Protein AF-A0A7D7G859-F1 (afdb_monomer)

Structure (mmCIF, N/CA/C/O backbone):
data_AF-A0A7D7G859-F1
#
_entry.id   AF-A0A7D7G859-F1
#
loop_
_atom_site.group_PDB
_atom_site.id
_atom_site.type_symbol
_atom_site.label_atom_id
_atom_site.label_alt_id
_atom_site.label_comp_id
_atom_site.label_asym_id
_atom_site.label_entity_id
_atom_site.label_seq_id
_atom_site.pdbx_PDB_ins_code
_atom_site.Cartn_x
_atom_site.Cartn_y
_atom_site.Cartn_z
_atom_site.occupancy
_atom_site.B_iso_or_equiv
_atom_site.auth_seq_id
_atom_site.auth_comp_id
_atom_site.auth_asym_id
_atom_site.auth_atom_id
_atom_site.pdbx_PDB_model_num
ATOM 1 N N . MET A 1 1 ? 11.413 -5.805 -9.896 1.00 79.12 1 MET A N 1
ATOM 2 C CA . MET A 1 1 ? 11.513 -4.804 -8.812 1.00 79.12 1 MET A CA 1
ATOM 3 C C . MET A 1 1 ? 12.128 -5.467 -7.583 1.00 79.12 1 MET A C 1
ATOM 5 O O . MET A 1 1 ? 11.813 -6.628 -7.336 1.00 79.12 1 MET A O 1
ATOM 9 N N . SER A 1 2 ? 13.026 -4.789 -6.859 1.00 88.75 2 SER A N 1
ATOM 10 C CA . SER A 1 2 ? 13.707 -5.382 -5.698 1.00 88.75 2 SER A CA 1
ATOM 11 C C . SER A 1 2 ? 12.831 -5.382 -4.435 1.00 88.75 2 SER A C 1
ATOM 13 O O . SER A 1 2 ? 11.844 -4.649 -4.343 1.00 88.75 2 SER A O 1
ATOM 15 N N . VAL A 1 3 ? 13.214 -6.177 -3.426 1.00 89.06 3 VAL A N 1
ATOM 16 C CA . VAL A 1 3 ? 12.576 -6.152 -2.092 1.00 89.06 3 VAL A CA 1
ATOM 17 C C . VAL A 1 3 ? 12.677 -4.760 -1.464 1.00 89.06 3 VAL A C 1
ATOM 19 O O . VAL A 1 3 ? 11.718 -4.280 -0.867 1.00 89.06 3 VAL A O 1
ATOM 22 N N . LYS A 1 4 ? 13.814 -4.081 -1.650 1.00 91.38 4 LYS A N 1
ATOM 23 C CA . LYS A 1 4 ? 14.039 -2.726 -1.140 1.00 91.38 4 LYS A CA 1
ATOM 24 C C . LYS A 1 4 ? 13.045 -1.729 -1.740 1.00 91.38 4 LYS A C 1
ATOM 26 O O . LYS A 1 4 ? 12.436 -0.967 -0.994 1.00 91.38 4 LYS A O 1
ATOM 31 N N . ASP A 1 5 ? 12.841 -1.771 -3.055 1.00 89.25 5 ASP A N 1
ATOM 32 C CA . ASP A 1 5 ? 11.899 -0.876 -3.740 1.00 89.25 5 ASP A CA 1
ATOM 33 C C . ASP A 1 5 ? 10.461 -1.139 -3.283 1.00 89.25 5 ASP A C 1
ATOM 35 O O . ASP A 1 5 ? 9.718 -0.201 -3.004 1.00 89.25 5 ASP A O 1
ATOM 39 N N . LYS A 1 6 ? 10.087 -2.418 -3.123 1.00 90.38 6 LYS A N 1
ATOM 40 C CA . LYS A 1 6 ? 8.785 -2.802 -2.564 1.00 90.38 6 LYS A CA 1
ATOM 41 C C . LYS A 1 6 ? 8.561 -2.160 -1.191 1.00 90.38 6 LYS A C 1
ATOM 43 O O . LYS A 1 6 ? 7.532 -1.518 -0.997 1.00 90.38 6 LYS A O 1
ATOM 48 N N . CYS A 1 7 ? 9.520 -2.291 -0.272 1.00 91.19 7 CYS A N 1
ATOM 49 C CA . CYS A 1 7 ? 9.415 -1.719 1.073 1.00 91.19 7 CYS A CA 1
ATOM 50 C C . CYS A 1 7 ? 9.294 -0.188 1.047 1.00 91.19 7 CYS A C 1
ATOM 52 O O . CYS A 1 7 ? 8.470 0.372 1.765 1.00 91.19 7 CYS A O 1
ATOM 54 N N . ILE A 1 8 ? 10.075 0.489 0.198 1.00 92.12 8 ILE A N 1
ATOM 55 C CA . ILE A 1 8 ? 10.004 1.949 0.036 1.00 92.12 8 ILE A CA 1
ATOM 56 C C . ILE A 1 8 ? 8.618 2.367 -0.465 1.00 92.12 8 ILE A C 1
ATOM 58 O O . ILE A 1 8 ? 8.008 3.275 0.095 1.00 92.12 8 ILE A O 1
ATOM 62 N N . ASN A 1 9 ? 8.093 1.686 -1.483 1.00 92.12 9 ASN A N 1
ATOM 63 C CA . ASN A 1 9 ? 6.787 2.004 -2.052 1.00 92.12 9 ASN A CA 1
ATOM 64 C C . ASN A 1 9 ? 5.653 1.772 -1.043 1.00 92.12 9 ASN A C 1
ATOM 66 O O . ASN A 1 9 ? 4.780 2.622 -0.895 1.00 92.12 9 ASN A O 1
ATOM 70 N N . GLN A 1 10 ? 5.694 0.669 -0.292 1.00 93.00 10 GLN A N 1
ATOM 71 C CA . GLN A 1 10 ? 4.729 0.404 0.781 1.00 93.00 10 GLN A CA 1
ATOM 72 C C . GLN A 1 10 ? 4.794 1.464 1.886 1.00 93.00 10 GLN A C 1
ATOM 74 O O . GLN A 1 10 ? 3.753 1.930 2.346 1.00 93.00 10 GLN A O 1
ATOM 79 N N . PHE A 1 11 ? 5.995 1.902 2.271 1.00 93.50 11 PHE A N 1
ATOM 80 C CA . PHE A 1 11 ? 6.156 2.988 3.236 1.00 93.50 11 PHE A CA 1
ATOM 81 C C . PHE A 1 11 ? 5.524 4.293 2.738 1.00 93.50 11 PHE A C 1
ATOM 83 O O . PHE A 1 11 ? 4.780 4.927 3.480 1.00 93.50 11 PHE A O 1
ATOM 90 N N . ILE A 1 12 ? 5.763 4.674 1.478 1.00 91.06 12 ILE A N 1
ATOM 91 C CA . ILE A 1 12 ? 5.176 5.887 0.888 1.00 91.06 12 ILE A CA 1
ATOM 92 C C . ILE A 1 12 ? 3.645 5.810 0.902 1.00 91.06 12 ILE A C 1
ATOM 94 O O . ILE A 1 12 ? 2.995 6.763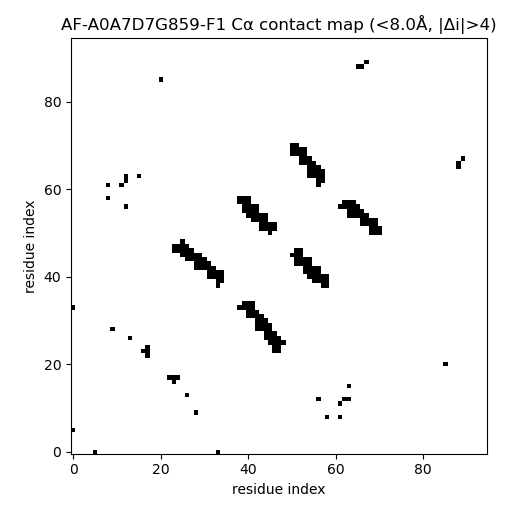 1.329 1.00 91.06 12 ILE A O 1
ATOM 98 N N . ILE A 1 13 ? 3.076 4.677 0.480 1.00 90.94 13 ILE A N 1
ATOM 99 C CA . ILE A 1 13 ? 1.624 4.452 0.478 1.00 90.94 13 ILE A CA 1
ATOM 100 C C . ILE A 1 13 ? 1.064 4.582 1.897 1.00 90.94 13 ILE A C 1
ATOM 102 O O . ILE A 1 13 ? 0.122 5.340 2.118 1.00 90.94 13 ILE A O 1
ATOM 106 N N . ALA A 1 14 ? 1.659 3.886 2.869 1.00 91.38 14 ALA A N 1
ATOM 107 C CA . ALA A 1 14 ? 1.195 3.919 4.252 1.00 91.38 14 ALA A CA 1
ATOM 108 C C . ALA A 1 14 ? 1.279 5.328 4.852 1.00 91.38 14 ALA A C 1
ATOM 110 O O . ALA A 1 14 ? 0.318 5.795 5.458 1.00 91.38 14 ALA A O 1
ATOM 111 N N . ASN A 1 15 ? 2.398 6.022 4.633 1.00 91.44 15 ASN A N 1
ATOM 112 C CA . ASN A 1 15 ? 2.605 7.381 5.114 1.00 91.44 15 ASN A CA 1
ATOM 113 C C . ASN A 1 15 ? 1.570 8.346 4.522 1.00 91.44 15 ASN A C 1
ATOM 115 O O . ASN A 1 15 ? 0.971 9.130 5.251 1.00 91.44 15 ASN A O 1
ATOM 119 N N . HIS A 1 16 ? 1.313 8.257 3.213 1.00 88.50 16 HIS A N 1
ATOM 120 C CA . HIS A 1 16 ? 0.303 9.081 2.552 1.00 88.50 16 HIS A CA 1
ATOM 121 C C . HIS A 1 16 ? -1.090 8.866 3.155 1.00 88.50 16 HIS A C 1
ATOM 123 O O . HIS A 1 16 ? -1.763 9.830 3.507 1.00 88.50 16 HIS A O 1
ATOM 129 N N . LEU A 1 17 ? -1.500 7.608 3.330 1.00 85.69 17 LEU A N 1
ATOM 130 C CA . LEU A 1 17 ? -2.816 7.271 3.871 1.00 85.69 17 LEU A CA 1
ATOM 131 C C . LEU A 1 17 ? -2.981 7.713 5.330 1.00 85.69 17 LEU A C 1
ATOM 1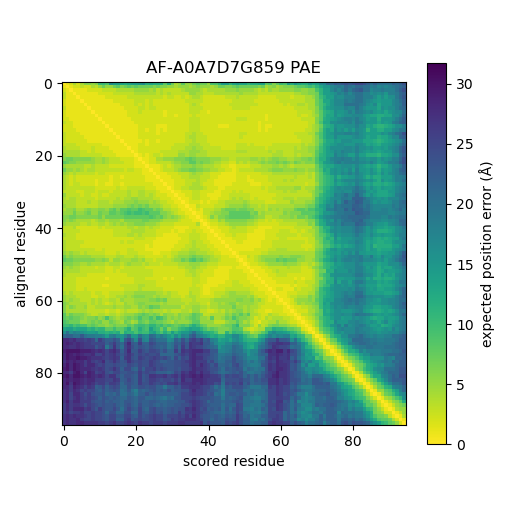33 O O . LEU A 1 17 ? -4.013 8.281 5.670 1.00 85.69 17 LEU A O 1
ATOM 137 N N . ILE A 1 18 ? -1.974 7.502 6.180 1.00 86.31 18 ILE A N 1
ATOM 138 C CA . ILE A 1 18 ? -2.031 7.907 7.595 1.00 86.31 18 ILE A CA 1
ATOM 139 C C . ILE A 1 18 ? -2.119 9.432 7.727 1.00 86.31 18 ILE A C 1
ATOM 141 O O . ILE A 1 18 ? -2.888 9.924 8.543 1.00 86.31 18 ILE A O 1
ATOM 145 N N . HIS A 1 19 ? -1.374 10.186 6.912 1.00 84.88 19 HIS A N 1
ATOM 146 C CA . HIS A 1 19 ? -1.425 11.651 6.944 1.00 84.88 19 HIS A CA 1
ATOM 147 C C . HIS A 1 19 ? -2.694 12.241 6.332 1.00 84.88 19 HIS A C 1
ATOM 149 O O . HIS A 1 19 ? -3.081 13.349 6.690 1.00 84.88 19 HIS A O 1
ATOM 155 N N . GLN A 1 20 ? -3.315 11.543 5.383 1.00 83.06 20 GLN A N 1
ATOM 156 C CA . GLN A 1 20 ? -4.548 12.007 4.757 1.00 83.06 20 GLN A CA 1
ATOM 157 C C . GLN A 1 20 ? -5.788 11.652 5.587 1.00 83.06 20 GLN A C 1
ATOM 159 O O . GLN A 1 20 ? -6.790 12.364 5.526 1.00 83.06 20 GLN A O 1
ATOM 164 N N . TYR A 1 21 ? -5.738 10.556 6.348 1.00 81.12 21 TYR A N 1
ATOM 165 C CA . TYR A 1 21 ? -6.885 10.021 7.071 1.00 81.12 21 TYR A CA 1
ATOM 166 C C . TYR A 1 21 ? -6.538 9.745 8.536 1.00 81.12 21 TYR A C 1
ATOM 168 O O . TYR A 1 21 ? -6.113 8.645 8.889 1.00 81.12 21 TYR A O 1
ATOM 176 N N . ASP A 1 22 ? -6.855 10.702 9.410 1.00 81.25 22 ASP A N 1
ATOM 177 C CA . ASP A 1 22 ? -6.608 10.626 10.863 1.00 81.25 22 ASP A CA 1
ATOM 178 C C . ASP A 1 22 ? -7.220 9.387 11.548 1.00 81.25 22 ASP A C 1
ATOM 180 O O . ASP A 1 22 ? -6.811 8.976 12.634 1.00 81.25 22 ASP A O 1
ATOM 184 N N . MET A 1 23 ? -8.225 8.766 10.923 1.00 80.44 23 MET A N 1
ATOM 185 C CA . MET A 1 23 ? -8.867 7.550 11.428 1.00 80.44 23 MET A CA 1
ATOM 186 C C . MET A 1 23 ? -8.009 6.285 11.260 1.00 80.44 23 MET A C 1
ATOM 188 O O . MET A 1 23 ? -8.317 5.255 11.866 1.00 80.44 23 MET A O 1
ATOM 192 N N . ILE A 1 24 ? -6.965 6.320 10.428 1.00 84.50 24 ILE A N 1
ATOM 193 C CA . ILE A 1 24 ? -6.119 5.163 10.139 1.00 84.50 24 ILE A CA 1
ATOM 194 C C . ILE A 1 24 ? -5.066 5.013 11.236 1.00 84.50 24 ILE A C 1
ATOM 196 O O . ILE A 1 24 ? -4.165 5.830 11.382 1.00 84.50 24 ILE A O 1
ATOM 200 N N . LYS A 1 25 ? -5.159 3.917 11.990 1.00 87.44 25 LYS A N 1
ATOM 201 C CA . LYS A 1 25 ? -4.214 3.557 13.059 1.00 87.44 25 LYS A CA 1
ATOM 202 C C . LYS A 1 25 ? -3.310 2.395 12.670 1.00 87.44 25 LYS A C 1
ATOM 204 O O . LYS A 1 25 ? -2.234 2.232 13.236 1.00 87.44 25 LYS A O 1
ATOM 209 N N . LYS A 1 26 ? -3.763 1.563 11.733 1.00 88.44 26 LYS A N 1
ATOM 210 C CA . LYS A 1 26 ? -3.060 0.361 11.290 1.00 88.44 26 LYS A CA 1
ATOM 211 C C . LYS A 1 26 ? -3.302 0.130 9.805 1.00 88.44 26 LYS A C 1
ATOM 213 O O . LYS A 1 26 ? -4.446 0.182 9.354 1.00 88.44 26 LYS A O 1
ATOM 218 N N . ILE A 1 27 ? -2.225 -0.176 9.087 1.00 90.12 27 ILE A N 1
ATOM 219 C CA . ILE A 1 27 ? -2.237 -0.625 7.694 1.00 90.12 27 ILE A CA 1
ATOM 220 C C . ILE A 1 27 ? -1.463 -1.940 7.624 1.00 90.12 27 ILE A C 1
ATOM 222 O O . ILE A 1 27 ? -0.341 -2.030 8.117 1.00 90.12 27 ILE A O 1
ATOM 226 N N . GLU A 1 28 ? -2.052 -2.947 6.997 1.00 92.88 28 GLU A N 1
ATOM 227 C CA . GLU A 1 28 ? -1.420 -4.232 6.709 1.00 92.88 28 GLU A CA 1
ATOM 228 C C . GLU A 1 28 ? -1.448 -4.473 5.202 1.00 92.88 28 GLU A C 1
ATOM 230 O O . GLU A 1 28 ? -2.498 -4.371 4.579 1.00 92.88 28 GLU A O 1
ATOM 235 N N . PHE A 1 29 ? -0.305 -4.792 4.599 1.00 89.81 29 PHE A N 1
ATOM 236 C CA . PHE A 1 29 ? -0.224 -5.079 3.168 1.00 89.81 29 PHE A CA 1
ATOM 237 C C . PHE A 1 29 ? -0.472 -6.567 2.919 1.00 89.81 29 PHE A C 1
ATOM 239 O O . PHE A 1 29 ? 0.372 -7.394 3.253 1.00 89.81 29 PHE A O 1
ATOM 246 N N . ILE A 1 30 ? -1.609 -6.895 2.304 1.00 90.31 30 ILE A N 1
ATOM 247 C CA . ILE A 1 30 ? -2.038 -8.272 2.021 1.00 90.31 30 ILE A CA 1
ATOM 248 C C . ILE A 1 30 ? -1.439 -8.751 0.699 1.00 90.31 30 ILE A C 1
ATOM 250 O O . ILE A 1 30 ? -0.858 -9.832 0.612 1.00 90.31 30 ILE A O 1
ATOM 254 N N . HIS A 1 31 ? -1.574 -7.934 -0.346 1.00 89.50 31 HIS A N 1
ATOM 255 C CA . HIS A 1 31 ? -1.124 -8.276 -1.689 1.00 89.50 31 HIS A CA 1
ATOM 256 C C . HIS A 1 31 ? -0.342 -7.129 -2.311 1.00 89.50 31 HIS A C 1
ATOM 258 O O . HIS A 1 31 ? -0.608 -5.959 -2.042 1.00 89.50 31 HIS A O 1
ATOM 264 N N . TYR A 1 32 ? 0.621 -7.467 -3.163 1.00 90.31 32 TYR A N 1
ATOM 265 C CA . TYR A 1 32 ? 1.440 -6.499 -3.872 1.00 90.31 32 TYR A CA 1
ATOM 266 C C . TYR A 1 32 ? 1.803 -7.053 -5.248 1.00 90.31 32 TYR A C 1
ATOM 268 O O . TYR A 1 32 ? 2.546 -8.033 -5.339 1.00 90.31 32 TYR A O 1
ATOM 276 N N . ALA A 1 33 ? 1.340 -6.381 -6.296 1.00 87.75 33 ALA A N 1
ATOM 277 C CA . ALA A 1 33 ? 1.677 -6.664 -7.680 1.00 87.75 33 ALA A CA 1
ATOM 278 C C . ALA A 1 33 ? 2.198 -5.397 -8.362 1.00 87.75 33 ALA A C 1
ATOM 280 O O . ALA A 1 33 ? 1.708 -4.296 -8.122 1.00 87.75 33 ALA A O 1
ATOM 281 N N . TYR A 1 34 ? 3.201 -5.565 -9.218 1.00 85.69 34 TYR A N 1
ATOM 282 C CA . TYR A 1 34 ? 3.708 -4.504 -10.079 1.00 85.69 34 TYR A CA 1
ATOM 283 C C . TYR A 1 34 ? 3.351 -4.835 -11.525 1.00 85.69 34 TYR A C 1
ATOM 285 O O . TYR A 1 34 ? 3.774 -5.876 -12.035 1.00 85.69 34 TYR A O 1
ATOM 293 N N . ASP A 1 35 ? 2.593 -3.955 -12.172 1.00 83.19 35 ASP A N 1
ATOM 294 C CA . ASP A 1 35 ? 2.312 -4.038 -13.598 1.00 83.19 35 ASP A CA 1
ATOM 295 C C . ASP A 1 35 ? 3.363 -3.235 -14.370 1.00 83.19 35 ASP A C 1
ATOM 297 O O . ASP A 1 35 ? 3.365 -2.004 -14.384 1.00 83.19 35 ASP A O 1
ATOM 301 N N . TRP A 1 36 ? 4.268 -3.954 -15.030 1.00 77.88 36 TRP A N 1
ATOM 302 C CA . TRP A 1 36 ? 5.349 -3.381 -15.828 1.00 77.88 36 TRP A CA 1
ATOM 303 C C . TRP A 1 36 ? 4.875 -2.754 -17.144 1.00 77.88 36 TRP A C 1
ATOM 305 O O . TRP A 1 36 ? 5.611 -1.958 -17.719 1.00 77.88 36 TRP A O 1
ATOM 315 N N . LYS A 1 37 ? 3.680 -3.104 -17.639 1.00 77.56 37 LYS A N 1
ATOM 316 C CA . LYS A 1 37 ? 3.129 -2.525 -18.873 1.00 77.56 37 LYS A CA 1
ATOM 317 C C . LYS A 1 37 ? 2.587 -1.129 -18.625 1.00 77.56 37 LYS A C 1
ATOM 319 O O . LYS A 1 37 ? 2.769 -0.247 -19.456 1.00 77.56 37 LYS A O 1
ATOM 324 N N . VAL A 1 38 ? 1.904 -0.956 -17.496 1.00 77.38 38 VAL A N 1
ATOM 325 C CA . VAL A 1 38 ? 1.227 0.300 -17.151 1.00 77.38 38 VAL A CA 1
ATOM 326 C C . VAL A 1 38 ? 2.081 1.158 -16.206 1.00 77.38 38 VAL A C 1
ATOM 328 O O . VAL A 1 38 ? 1.866 2.360 -16.102 1.00 77.38 38 VAL A O 1
ATOM 331 N N . GLY A 1 39 ? 3.084 0.569 -15.545 1.00 82.69 39 GLY A N 1
ATOM 332 C CA . GLY A 1 39 ? 3.974 1.272 -14.619 1.00 82.69 39 GLY A CA 1
ATOM 333 C C . GLY A 1 39 ? 3.350 1.527 -13.246 1.00 82.69 39 GLY A C 1
ATOM 334 O O . GLY A 1 39 ? 3.774 2.444 -12.547 1.00 82.69 39 GLY A O 1
ATOM 335 N N . TYR A 1 40 ? 2.359 0.726 -12.846 1.00 84.75 40 TYR A N 1
ATOM 336 C CA . TYR A 1 40 ? 1.633 0.883 -11.583 1.00 84.75 40 TYR A CA 1
ATOM 337 C C . TYR A 1 40 ? 1.889 -0.267 -10.616 1.00 84.75 40 TYR A C 1
ATOM 339 O O . TYR A 1 40 ? 2.142 -1.411 -10.994 1.00 84.75 40 TYR A O 1
ATOM 347 N N . ILE A 1 41 ? 1.778 0.049 -9.332 1.00 87.50 41 ILE A N 1
ATOM 348 C CA . ILE A 1 41 ? 1.664 -0.922 -8.252 1.00 87.50 41 ILE A CA 1
ATOM 349 C C . ILE A 1 41 ? 0.195 -1.044 -7.891 1.00 87.50 41 ILE A C 1
ATOM 351 O O . ILE A 1 41 ? -0.430 -0.054 -7.526 1.00 87.50 41 ILE A O 1
ATOM 355 N N . TYR A 1 42 ? -0.302 -2.273 -7.917 1.00 88.81 42 TYR A N 1
ATOM 356 C CA . TYR A 1 42 ? -1.596 -2.653 -7.377 1.00 88.81 42 TYR A CA 1
ATOM 357 C C . TYR A 1 42 ? -1.354 -3.348 -6.043 1.00 88.81 42 TYR A C 1
ATOM 359 O O . TYR A 1 42 ? -0.715 -4.403 -5.985 1.00 88.81 42 TYR A O 1
ATOM 367 N N . THR A 1 43 ? -1.827 -2.760 -4.948 1.00 88.62 43 THR A N 1
ATOM 368 C CA . THR A 1 43 ? -1.667 -3.358 -3.621 1.00 88.62 43 THR A CA 1
ATOM 369 C C . THR A 1 43 ? -2.987 -3.432 -2.879 1.00 88.62 43 T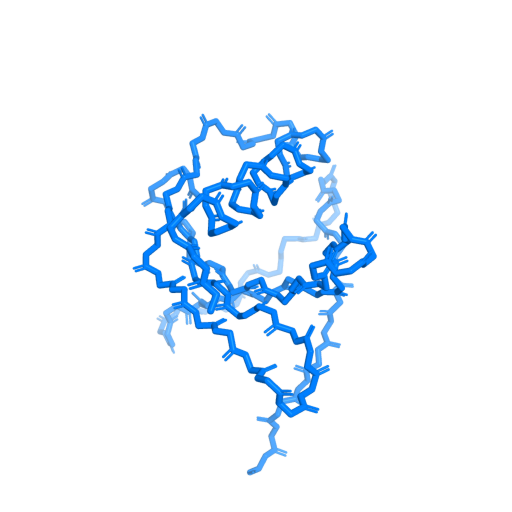HR A C 1
ATOM 371 O O . THR A 1 43 ? -3.759 -2.482 -2.862 1.00 88.62 43 THR A O 1
ATOM 374 N N . GLU A 1 44 ? -3.250 -4.584 -2.271 1.00 88.75 44 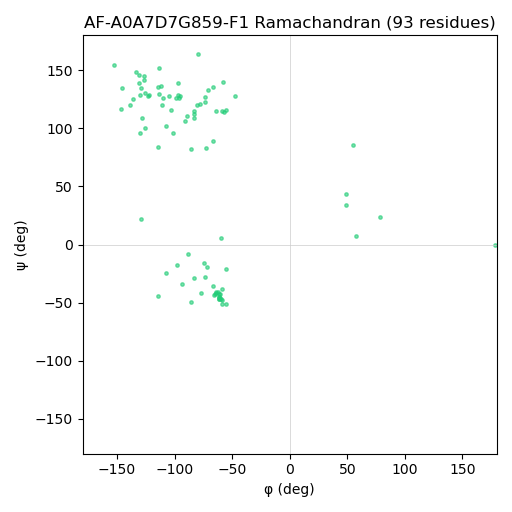GLU A N 1
ATOM 375 C CA . GLU A 1 44 ? -4.382 -4.773 -1.371 1.00 88.75 44 GLU A CA 1
ATOM 376 C C . GLU A 1 44 ? -3.894 -4.560 0.055 1.00 88.75 44 GLU A C 1
ATOM 378 O O . GLU A 1 44 ? -2.905 -5.175 0.474 1.00 88.75 44 GLU A O 1
ATOM 383 N N . ILE A 1 45 ? -4.580 -3.694 0.791 1.00 89.88 45 ILE A N 1
ATOM 384 C CA . ILE A 1 45 ? -4.254 -3.374 2.173 1.00 89.88 45 ILE A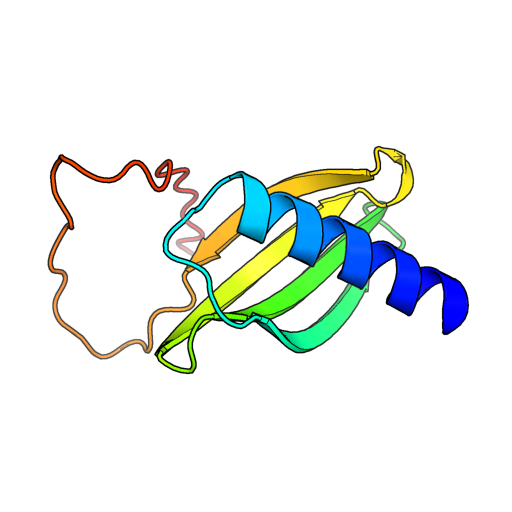 CA 1
ATOM 385 C C . ILE A 1 45 ? -5.471 -3.549 3.075 1.00 89.88 45 ILE A C 1
ATOM 387 O O . ILE A 1 45 ? -6.604 -3.251 2.694 1.00 89.88 45 ILE A O 1
ATOM 391 N N . LYS A 1 46 ? -5.216 -3.991 4.302 1.00 88.19 46 LYS A N 1
ATOM 392 C CA . LYS A 1 46 ? -6.173 -4.009 5.400 1.00 88.19 46 LYS A CA 1
ATOM 393 C C . LYS A 1 46 ? -5.968 -2.772 6.264 1.00 88.19 46 LYS A C 1
ATOM 395 O O . LYS A 1 46 ? -4.856 -2.512 6.718 1.00 88.19 46 LYS A O 1
ATOM 400 N N . ILE A 1 47 ? -7.034 -2.032 6.531 1.00 86.12 47 ILE A N 1
ATOM 401 C CA . ILE A 1 47 ? -7.033 -0.833 7.368 1.00 86.12 47 ILE A CA 1
ATOM 402 C C . ILE A 1 47 ? -7.784 -1.135 8.663 1.00 86.12 47 ILE A C 1
ATOM 404 O O . ILE A 1 47 ? -8.939 -1.571 8.631 1.00 86.12 47 ILE A O 1
ATOM 408 N N . ASN A 1 48 ? -7.134 -0.878 9.805 1.00 84.88 48 ASN A N 1
ATOM 409 C CA . ASN A 1 48 ? -7.692 -1.055 11.155 1.00 84.88 48 ASN A CA 1
ATOM 410 C C . ASN A 1 48 ? -8.370 -2.422 11.370 1.00 84.88 48 ASN A C 1
ATOM 412 O O . ASN A 1 48 ? -9.403 -2.509 12.029 1.00 84.88 48 ASN A O 1
ATOM 416 N N . ASP A 1 49 ? -7.844 -3.475 10.740 1.00 83.00 49 ASP A N 1
ATOM 417 C CA . ASP A 1 49 ? -8.402 -4.833 10.751 1.00 83.00 49 ASP A CA 1
ATOM 418 C C . ASP A 1 49 ? -9.847 -4.975 10.234 1.00 83.00 49 ASP A C 1
ATOM 420 O O . ASP A 1 49 ? -10.400 -6.072 10.286 1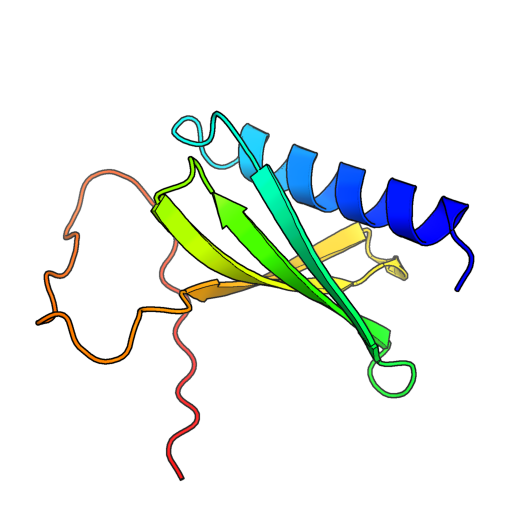.00 83.00 49 ASP A O 1
ATOM 424 N N . THR A 1 50 ? -10.429 -3.907 9.686 1.00 79.75 50 THR A N 1
ATOM 425 C CA . THR A 1 50 ? -11.860 -3.818 9.365 1.00 79.75 50 THR A CA 1
ATOM 426 C C .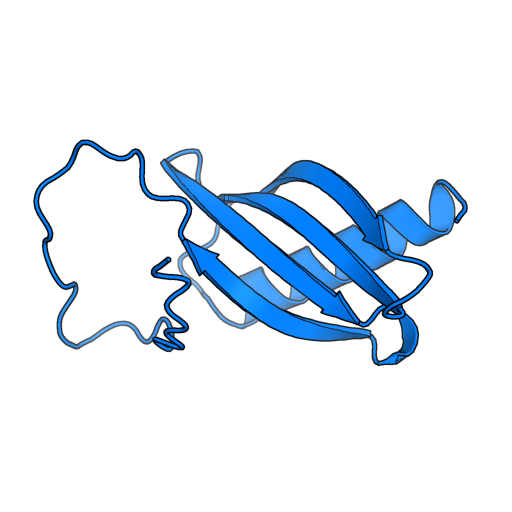 THR A 1 50 ? -12.104 -3.712 7.867 1.00 79.75 50 THR A C 1
ATOM 428 O O . THR A 1 50 ? -12.989 -4.373 7.336 1.00 79.75 50 THR A O 1
ATOM 431 N N . TYR A 1 51 ? -11.329 -2.874 7.179 1.00 78.62 51 TYR A N 1
ATOM 432 C CA . TYR A 1 51 ? -11.569 -2.558 5.774 1.00 78.62 51 TYR A CA 1
ATOM 433 C C . TYR A 1 51 ? -10.461 -3.127 4.914 1.00 78.62 51 TYR A C 1
ATOM 435 O O . TYR A 1 51 ? -9.290 -2.949 5.236 1.00 78.62 51 TYR A O 1
ATOM 443 N N . THR A 1 52 ? -10.827 -3.729 3.792 1.00 83.69 52 THR A N 1
ATOM 444 C CA . THR A 1 52 ? -9.875 -4.085 2.746 1.00 83.69 52 THR A CA 1
ATOM 445 C C . THR A 1 52 ? -10.030 -3.106 1.595 1.00 83.69 52 THR A C 1
ATOM 447 O O . THR A 1 52 ? -11.139 -2.873 1.107 1.00 83.69 52 THR A O 1
ATOM 450 N N . VAL A 1 53 ? -8.927 -2.502 1.170 1.00 83.50 53 VAL A N 1
ATOM 451 C CA . VAL A 1 53 ? -8.907 -1.567 0.044 1.00 83.50 53 VAL A CA 1
ATOM 452 C C . VAL A 1 53 ? -7.790 -1.934 -0.923 1.00 83.50 53 VAL A C 1
ATOM 454 O O . VAL A 1 53 ? -6.731 -2.408 -0.516 1.00 83.50 53 VAL A O 1
ATOM 457 N N . CYS A 1 54 ? -8.030 -1.714 -2.208 1.00 86.69 54 CYS A N 1
ATOM 458 C CA . CYS A 1 54 ? -7.019 -1.805 -3.249 1.00 86.69 54 CYS A CA 1
ATOM 459 C C . CYS A 1 54 ? -6.490 -0.403 -3.545 1.00 86.69 54 CYS A C 1
ATOM 461 O O . CYS A 1 54 ? -7.258 0.552 -3.612 1.00 86.69 54 CYS A O 1
ATOM 463 N N . VAL A 1 55 ? -5.187 -0.278 -3.733 1.00 85.38 55 VAL A N 1
ATOM 464 C CA . VAL A 1 55 ? -4.506 0.983 -4.013 1.00 85.38 55 VAL A CA 1
ATOM 465 C C . VAL A 1 55 ? -3.752 0.831 -5.321 1.00 85.38 55 VAL A C 1
ATOM 467 O O . VAL A 1 55 ? -2.953 -0.100 -5.455 1.00 85.38 55 VAL A O 1
ATOM 470 N N . GLU A 1 56 ? -3.973 1.756 -6.253 1.00 89.56 56 GLU A N 1
ATOM 471 C CA . GLU A 1 56 ? -3.072 1.951 -7.387 1.00 89.56 56 GLU A CA 1
ATOM 472 C C . GLU A 1 56 ? -2.103 3.076 -7.065 1.00 89.56 56 GLU A C 1
ATOM 474 O O . GLU A 1 56 ? -2.481 4.201 -6.717 1.00 89.56 56 GLU A O 1
ATOM 479 N N . PHE A 1 57 ? -0.825 2.766 -7.193 1.00 87.19 57 PHE A N 1
ATOM 480 C CA . PHE A 1 57 ? 0.251 3.676 -6.863 1.00 87.19 57 PHE A CA 1
ATOM 481 C C . PHE A 1 57 ? 1.249 3.744 -8.012 1.00 87.19 57 PHE A C 1
ATOM 483 O O . PHE A 1 57 ? 1.751 2.715 -8.460 1.00 87.19 57 PHE A O 1
ATOM 490 N N . SER A 1 58 ? 1.568 4.958 -8.458 1.00 90.06 58 SER A N 1
ATOM 491 C CA . SER A 1 58 ? 2.657 5.219 -9.401 1.00 90.06 58 SER A CA 1
ATOM 492 C C . SER A 1 58 ? 3.990 5.319 -8.651 1.00 90.06 58 SER A C 1
ATOM 494 O O . SER A 1 58 ? 4.220 6.344 -7.995 1.00 90.06 58 SER A O 1
ATOM 496 N N . PRO A 1 59 ? 4.909 4.342 -8.774 1.00 87.19 59 PRO A N 1
ATOM 497 C CA . PRO A 1 59 ? 6.211 4.406 -8.115 1.00 87.19 59 PRO A CA 1
ATOM 498 C C . PRO A 1 59 ? 7.041 5.610 -8.565 1.00 87.19 59 PRO A C 1
ATOM 500 O O . PRO A 1 59 ? 7.595 6.317 -7.724 1.00 87.19 59 PRO A O 1
ATOM 503 N N . ASP A 1 60 ? 7.063 5.904 -9.867 1.00 87.25 60 ASP A N 1
ATOM 504 C CA . ASP A 1 60 ? 7.901 6.970 -10.433 1.00 87.25 60 ASP A CA 1
ATOM 505 C C . ASP A 1 60 ? 7.468 8.364 -9.966 1.00 87.25 60 ASP A C 1
ATOM 507 O O . ASP A 1 60 ? 8.294 9.236 -9.697 1.00 87.25 60 ASP A O 1
ATOM 511 N N . ARG A 1 61 ? 6.153 8.560 -9.809 1.00 84.94 61 ARG A N 1
ATOM 512 C CA . ARG A 1 61 ? 5.557 9.812 -9.314 1.00 84.94 61 ARG A CA 1
ATOM 513 C C . ARG A 1 61 ? 5.435 9.850 -7.792 1.00 84.94 61 ARG A C 1
ATOM 515 O O . ARG A 1 61 ? 5.076 10.890 -7.247 1.00 84.94 61 ARG A O 1
ATOM 522 N N . LYS A 1 62 ? 5.704 8.726 -7.116 1.00 85.12 62 LYS A N 1
ATOM 523 C CA . LYS A 1 62 ? 5.497 8.518 -5.675 1.00 85.12 62 LYS A CA 1
ATOM 524 C C . LYS A 1 62 ? 4.107 8.960 -5.209 1.00 85.12 62 LYS A C 1
ATOM 526 O O . LYS A 1 62 ? 3.969 9.616 -4.177 1.00 85.12 62 LYS A O 1
ATOM 531 N N . LYS A 1 63 ? 3.079 8.623 -5.987 1.00 82.62 63 LYS A N 1
ATOM 532 C CA . LYS A 1 63 ? 1.715 9.131 -5.806 1.00 82.62 63 LYS A CA 1
ATOM 533 C C . LYS A 1 63 ? 0.701 7.990 -5.816 1.00 82.62 63 LYS A C 1
ATOM 535 O O . LYS A 1 63 ? 0.815 7.080 -6.631 1.00 82.62 63 LYS A O 1
ATOM 540 N N . ILE A 1 64 ? -0.291 8.066 -4.927 1.00 82.81 64 ILE A N 1
ATOM 541 C CA . ILE A 1 64 ? -1.505 7.246 -5.014 1.00 82.81 64 ILE A CA 1
ATOM 542 C C . ILE A 1 64 ? -2.411 7.857 -6.082 1.00 82.81 64 ILE A C 1
ATOM 544 O O . ILE A 1 64 ? -2.788 9.028 -5.988 1.00 82.81 64 ILE A O 1
ATOM 548 N N . ASP A 1 65 ? -2.726 7.078 -7.108 1.00 77.88 65 ASP A N 1
ATOM 549 C CA . ASP A 1 65 ? -3.597 7.518 -8.196 1.00 77.88 65 ASP A CA 1
ATOM 550 C C . ASP A 1 65 ? -5.051 7.139 -7.946 1.00 77.88 65 ASP A C 1
ATOM 552 O O . ASP A 1 65 ? -5.947 7.913 -8.283 1.00 77.88 65 ASP A O 1
ATOM 556 N N . SER A 1 66 ? -5.289 6.000 -7.297 1.00 73.44 66 SER A N 1
ATOM 557 C CA . SER A 1 66 ? -6.637 5.552 -6.967 1.00 73.44 66 SER A CA 1
ATOM 558 C C . SER A 1 66 ? -6.659 4.668 -5.718 1.00 73.44 66 SER A C 1
ATOM 560 O O . SER A 1 66 ? -5.665 4.041 -5.333 1.00 73.44 66 SER A O 1
ATOM 562 N N . LEU A 1 67 ? -7.815 4.657 -5.053 1.00 74.94 67 LEU A N 1
ATOM 563 C CA . LEU A 1 67 ? -8.094 3.838 -3.881 1.00 74.94 67 LEU A CA 1
ATOM 564 C C . LEU A 1 67 ? -9.510 3.274 -4.006 1.00 74.94 67 LEU A C 1
ATOM 566 O O . LEU A 1 67 ? -10.481 4.024 -4.081 1.00 74.94 67 LEU A O 1
ATOM 570 N N . PHE A 1 68 ? -9.619 1.950 -4.019 1.00 72.44 68 PHE A N 1
ATOM 571 C CA . PHE A 1 68 ? -10.867 1.219 -4.200 1.00 72.44 68 PHE A CA 1
ATOM 572 C C . PHE A 1 68 ? -11.225 0.451 -2.936 1.00 72.44 68 PHE A C 1
ATOM 574 O O . PHE A 1 68 ? -10.390 -0.247 -2.367 1.00 72.44 68 PHE A O 1
ATOM 581 N N . TYR A 1 69 ? -12.488 0.499 -2.526 1.00 66.38 69 TYR A N 1
ATOM 582 C CA . TYR A 1 69 ? -12.977 -0.352 -1.445 1.00 66.38 69 TYR A CA 1
ATOM 583 C C . TYR A 1 69 ? -13.292 -1.746 -1.967 1.00 66.38 69 TYR A C 1
ATOM 585 O O . TYR A 1 69 ? -14.188 -1.921 -2.791 1.00 66.38 69 TYR A O 1
ATOM 593 N N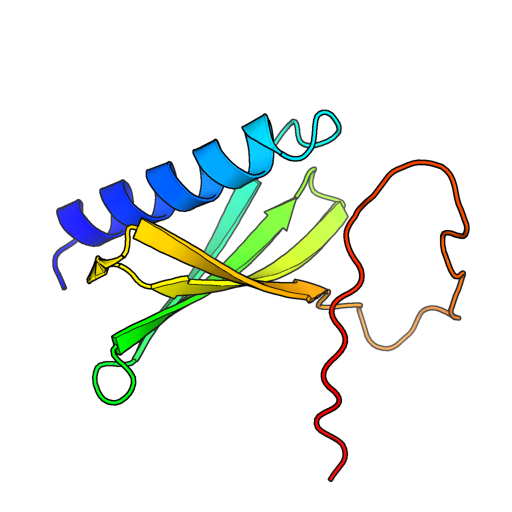 . LYS A 1 70 ? -12.615 -2.755 -1.421 1.00 60.41 70 LYS A N 1
ATOM 594 C CA . LYS A 1 70 ? -12.994 -4.150 -1.608 1.00 60.41 70 LYS A CA 1
ATOM 595 C C . LYS A 1 70 ? -14.040 -4.475 -0.544 1.00 60.41 70 LYS A C 1
ATOM 597 O O . LYS A 1 70 ? -13.719 -4.946 0.543 1.00 60.41 70 LYS A O 1
ATOM 602 N N . LYS A 1 71 ? -15.299 -4.119 -0.810 1.00 48.94 71 LYS A N 1
ATOM 603 C CA . LYS A 1 71 ? -16.413 -4.512 0.059 1.00 48.94 71 LYS A CA 1
ATOM 604 C C . LYS A 1 71 ? -16.665 -6.002 -0.164 1.00 48.94 71 LYS A C 1
ATOM 606 O O . LYS A 1 71 ? -16.865 -6.409 -1.307 1.00 48.94 71 LYS A O 1
ATOM 611 N N . ASP A 1 72 ? -16.678 -6.800 0.902 1.00 41.91 72 ASP A N 1
ATOM 612 C CA . ASP A 1 72 ? -17.287 -8.130 0.854 1.00 41.91 72 ASP A CA 1
ATOM 613 C C . ASP A 1 72 ? -18.671 -8.006 0.196 1.00 41.91 72 ASP A C 1
ATOM 615 O O . ASP A 1 72 ? -19.482 -7.162 0.592 1.00 41.91 72 ASP A O 1
ATOM 619 N N . PHE A 1 73 ? -18.928 -8.819 -0.829 1.00 41.16 73 PHE A N 1
ATOM 620 C CA . PHE A 1 73 ? -20.075 -8.734 -1.745 1.00 41.16 73 PHE A CA 1
ATOM 621 C C . PHE A 1 73 ? -21.475 -8.856 -1.086 1.00 41.16 73 PHE A C 1
ATOM 623 O O . PHE A 1 73 ? -22.472 -8.861 -1.796 1.00 41.16 73 PHE A O 1
ATOM 630 N N . ASN A 1 74 ? -21.593 -8.911 0.249 1.00 33.88 74 ASN A N 1
ATOM 631 C CA . ASN A 1 74 ? -22.820 -9.299 0.963 1.00 33.88 74 ASN A CA 1
ATOM 632 C C . ASN A 1 74 ? -23.305 -8.347 2.076 1.00 33.88 74 ASN A C 1
ATOM 634 O O . ASN A 1 74 ? -24.076 -8.766 2.937 1.00 33.88 74 ASN A O 1
ATOM 638 N N . LEU A 1 75 ? -22.928 -7.065 2.083 1.00 34.09 75 LEU A N 1
ATOM 639 C CA . LEU A 1 75 ? -23.516 -6.098 3.028 1.00 34.09 75 LEU A CA 1
ATOM 640 C C . LEU A 1 75 ? -24.358 -5.032 2.308 1.00 34.09 75 LEU A C 1
ATOM 642 O O . LEU A 1 75 ? -23.835 -4.378 1.396 1.00 34.09 75 LEU A O 1
ATOM 646 N N . PRO A 1 76 ? -25.616 -4.777 2.735 1.00 30.27 76 PRO A N 1
ATOM 647 C CA . PRO A 1 76 ? -26.442 -3.720 2.162 1.00 30.27 76 PRO A CA 1
ATOM 648 C C . PRO A 1 76 ? -25.739 -2.365 2.304 1.00 30.27 76 PRO A C 1
ATOM 650 O O . PRO A 1 76 ? -25.027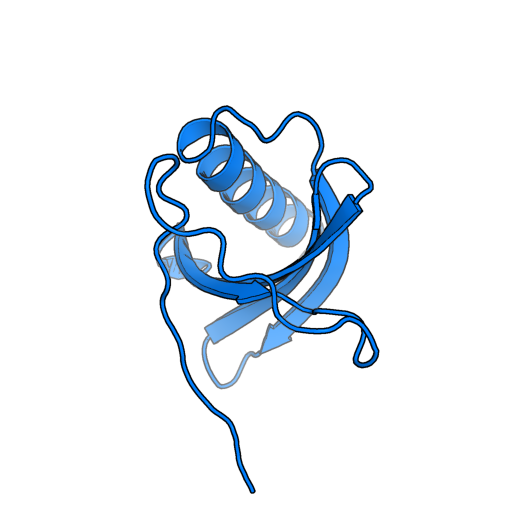 -2.083 3.273 1.00 30.27 76 PRO A O 1
ATOM 653 N N . PHE A 1 77 ? -25.846 -1.547 1.263 1.00 38.22 77 PHE A N 1
ATOM 654 C CA . PHE A 1 77 ? -25.185 -0.253 1.172 1.00 38.22 77 PHE A CA 1
ATOM 655 C C . PHE A 1 77 ? -25.715 0.692 2.251 1.00 38.22 77 PHE A C 1
ATOM 657 O O . PHE A 1 77 ? -26.873 1.095 2.219 1.00 38.22 77 PHE A O 1
ATOM 664 N N . LYS A 1 78 ? -24.847 1.080 3.189 1.00 33.28 78 LYS A N 1
ATOM 665 C CA . LYS A 1 78 ? -25.029 2.304 3.960 1.00 33.28 78 LYS A CA 1
ATOM 666 C C . LYS A 1 78 ? -23.998 3.295 3.448 1.00 33.28 78 LYS A C 1
ATOM 668 O O . LYS A 1 78 ? -22.806 3.170 3.716 1.00 33.28 78 LYS A O 1
ATOM 673 N N . THR A 1 79 ? -24.465 4.220 2.625 1.00 35.16 79 THR A N 1
ATOM 674 C CA . THR A 1 79 ? -23.732 5.410 2.211 1.00 35.16 79 THR A CA 1
ATOM 675 C C . THR A 1 79 ? -23.320 6.143 3.486 1.00 35.16 79 THR A C 1
ATOM 677 O O . THR A 1 79 ? -24.181 6.571 4.254 1.00 35.16 79 THR A O 1
ATOM 680 N N . LEU A 1 80 ? -22.019 6.255 3.758 1.00 35.06 80 LEU A N 1
ATOM 681 C CA . LEU A 1 80 ? -21.520 7.177 4.778 1.00 35.06 80 LEU A CA 1
ATOM 682 C C . LEU A 1 80 ? -21.666 8.590 4.207 1.00 35.06 80 LEU A C 1
ATOM 684 O O . LEU A 1 80 ? -20.752 9.130 3.589 1.00 35.06 80 LEU A O 1
ATOM 688 N N . SER A 1 81 ? -22.867 9.153 4.322 1.00 32.31 81 SER A N 1
ATOM 689 C CA . SER A 1 81 ? -23.126 10.540 3.966 1.00 32.31 81 SER A CA 1
ATOM 690 C C . SER A 1 81 ? -22.528 11.463 5.027 1.00 32.31 81 SER A C 1
ATOM 692 O O . SER A 1 81 ? -22.892 11.385 6.199 1.00 32.31 81 SER A O 1
ATOM 694 N N . SER A 1 82 ? -21.652 12.357 4.559 1.00 35.41 82 SER A N 1
ATOM 695 C CA . SER A 1 82 ? -21.357 13.686 5.111 1.00 35.41 82 SER A CA 1
ATOM 696 C C . SER A 1 82 ? -20.939 13.764 6.587 1.00 35.41 82 SER A C 1
ATOM 698 O O . SER A 1 82 ? -21.774 14.055 7.436 1.00 35.41 82 SER A O 1
ATOM 700 N N . GLN A 1 83 ? -19.633 13.588 6.857 1.00 33.31 83 GLN A N 1
ATOM 701 C CA . GLN A 1 83 ? -18.810 14.482 7.714 1.00 33.31 83 GLN A CA 1
ATOM 702 C C . GLN A 1 83 ? -17.345 14.033 7.911 1.00 33.31 83 GLN A C 1
ATOM 704 O O . GLN A 1 83 ? -16.570 14.760 8.521 1.00 33.31 83 GLN A O 1
ATOM 709 N N . GLN A 1 84 ? -16.902 12.913 7.335 1.00 36.78 84 GLN A N 1
ATOM 710 C CA . GLN A 1 84 ? -15.476 12.572 7.256 1.00 36.78 84 GLN A CA 1
ATOM 711 C C . GLN A 1 84 ? -15.137 12.231 5.806 1.00 36.78 84 GLN A C 1
ATOM 713 O O . GLN A 1 84 ? -15.614 11.238 5.260 1.00 36.78 84 GLN A O 1
ATOM 718 N N . GLN A 1 85 ? -14.396 13.130 5.155 1.00 34.44 85 GLN A N 1
ATOM 719 C CA . GLN A 1 85 ? -13.992 13.027 3.755 1.00 34.44 85 GLN A CA 1
ATOM 720 C C . GLN A 1 85 ? -13.030 11.850 3.564 1.00 34.44 85 GLN A C 1
ATOM 722 O O . GLN A 1 85 ? -11.815 11.999 3.606 1.00 34.44 85 GLN A O 1
ATOM 727 N N . ILE A 1 86 ? -13.586 10.675 3.292 1.00 36.28 86 ILE A N 1
ATOM 728 C CA . ILE A 1 86 ? -12.983 9.781 2.312 1.00 36.28 86 ILE A CA 1
ATOM 729 C C . ILE A 1 86 ? -13.493 10.293 0.961 1.00 36.28 86 ILE A C 1
ATOM 731 O O . ILE A 1 86 ? -14.706 10.236 0.734 1.00 36.28 86 ILE A O 1
ATOM 735 N N . PRO A 1 87 ? -12.645 10.855 0.081 1.00 35.09 87 PRO A N 1
ATOM 736 C CA . PRO A 1 87 ? -13.078 11.205 -1.257 1.00 35.09 87 PRO A CA 1
ATOM 737 C C . PRO A 1 87 ? -13.588 9.938 -1.944 1.00 35.09 87 PRO A C 1
ATOM 739 O O . PRO A 1 87 ? -12.851 8.987 -2.191 1.00 35.09 87 PRO A O 1
ATOM 742 N N . GLN A 1 88 ? -14.887 9.939 -2.234 1.00 36.94 88 GLN A N 1
ATOM 743 C CA . GLN A 1 88 ? -15.456 9.085 -3.258 1.00 36.94 88 GLN A CA 1
ATOM 744 C C . GLN A 1 88 ? -14.733 9.409 -4.563 1.00 36.94 88 GLN A C 1
ATOM 746 O O . GLN A 1 88 ? -14.896 10.507 -5.090 1.00 36.94 88 GLN A O 1
ATOM 751 N N . ILE A 1 89 ? -13.974 8.464 -5.106 1.00 40.78 89 ILE A N 1
ATOM 752 C CA . ILE A 1 89 ? -13.765 8.412 -6.550 1.00 40.78 89 ILE A CA 1
ATOM 753 C C . ILE A 1 89 ? -14.153 7.008 -6.996 1.00 40.78 89 ILE A C 1
ATOM 755 O O . ILE A 1 89 ? -13.455 6.022 -6.784 1.00 40.78 89 ILE A O 1
ATOM 759 N N . ILE A 1 90 ? -15.367 6.965 -7.530 1.00 39.91 90 ILE A N 1
ATOM 760 C CA . ILE A 1 90 ? -16.015 5.845 -8.196 1.00 39.91 90 ILE A CA 1
ATOM 761 C C . ILE A 1 90 ? -15.318 5.640 -9.538 1.00 39.91 90 ILE A C 1
ATOM 763 O O . ILE A 1 90 ? -15.242 6.598 -10.300 1.00 39.91 90 ILE A O 1
ATOM 767 N N . TYR A 1 91 ? -14.958 4.402 -9.878 1.00 34.56 91 TYR A N 1
ATOM 768 C CA . TYR A 1 91 ? -15.152 3.914 -11.243 1.00 34.56 91 TYR A CA 1
ATOM 769 C C . TYR A 1 91 ? -15.725 2.500 -11.210 1.00 34.56 91 TYR A C 1
ATOM 771 O O . TYR A 1 91 ? -15.209 1.601 -10.547 1.00 34.56 91 TYR A O 1
ATOM 779 N N . TYR A 1 92 ? -16.853 2.365 -11.900 1.00 36.25 92 TYR A N 1
ATOM 780 C CA . TYR A 1 92 ? -17.511 1.114 -12.231 1.00 36.25 92 TYR A CA 1
ATOM 781 C C . TYR A 1 92 ? -16.629 0.323 -13.200 1.00 36.25 92 TYR A C 1
ATOM 783 O O . TYR A 1 92 ? -16.181 0.873 -14.203 1.00 36.25 92 TYR A O 1
ATOM 791 N N . LEU A 1 93 ? -16.475 -0.975 -12.961 1.00 28.47 93 LEU A N 1
ATOM 792 C CA . LEU A 1 93 ? -16.293 -1.941 -14.040 1.00 28.47 93 LEU A CA 1
ATOM 793 C C . LEU A 1 93 ? -17.521 -2.848 -14.016 1.00 28.47 93 LEU A C 1
ATOM 795 O O . LEU A 1 93 ? -17.550 -3.869 -13.335 1.00 28.47 93 LEU A O 1
ATOM 799 N N . GLY A 1 94 ? -18.579 -2.371 -14.670 1.00 31.81 94 GLY A N 1
ATOM 800 C CA . GLY A 1 94 ? -19.704 -3.190 -15.092 1.00 31.81 94 GLY A CA 1
ATOM 801 C C . GLY A 1 94 ? -19.547 -3.468 -16.579 1.00 31.81 94 GLY A C 1
ATOM 802 O O . GLY A 1 94 ? -19.815 -2.579 -17.379 1.00 31.81 94 GLY A O 1
ATOM 803 N N . GLU A 1 95 ? -18.966 -4.621 -16.896 1.00 34.44 95 GLU A N 1
ATOM 804 C CA . GLU A 1 95 ? -19.490 -5.738 -17.709 1.00 34.44 95 GLU A CA 1
ATOM 805 C C . GLU A 1 95 ? -18.370 -6.771 -17.905 1.00 34.44 95 GLU A C 1
ATOM 807 O O . GLU A 1 95 ? -17.237 -6.374 -18.263 1.00 34.44 95 GLU A O 1
#

Mean predicted aligned error: 10.25 Å

Sequence (95 aa):
MSVKDKCINQFIIANHLIHQYDMIKKIEFIHYAYDWKVGYIYTEIKINDTYTVCVEFSPDRKKIDSLFYKKDFNLPFKTLSSQQQIPQIIYYLGE

Secondary structure (DSSP, 8-state):
--HHHHHHHHHHHHHHHHHH-TT---EEEEEEEEETTTTEEEEEEEETTTEEEEEEEETTTTEEEEEEEE--TTS------SSS-----------

pLDDT: mean 72.32, std 22.47, range [28.47, 93.5]

Solvent-accessible surface area (backbone atoms only — not comparable to full-atom values): 6110 Å² total; per-residue (Å²): 135,56,73,68,56,50,54,52,52,52,50,52,54,53,52,52,49,40,75,72,34,85,86,53,85,42,80,42,82,77,44,80,46,75,42,82,90,80,54,34,31,45,32,35,31,33,38,66,92,75,44,43,31,39,35,37,31,33,69,92,75,72,39,77,78,47,65,44,77,55,67,72,96,83,65,84,87,74,80,86,74,87,88,73,87,70,83,84,67,86,78,86,87,87,130

Nearest PDB structures (foldseek):
  7eeb-assembly1_F  TM=7.981E-01  e=1.383E+00  Mus musculus
  4pw1-assembly1_B  TM=5.142E-01  e=1.259E-01  [Clostridium] leptum DSM 753
  4nlm-assembly1_A  TM=8.661E-01  e=6.182E+00  Listeria monocytogenes EGD-e
  2gop-assembly1_B  TM=7.442E-01  e=4.316E+00  Pyrococcus furiosus
  7fik-assembly1_E  TM=8.706E-01  e=5.823E+00  Xenopus laevis

Radius of gyration: 14.01 Å; Cα contacts (8 Å, |Δi|>4): 122; chains: 1; bounding box: 40×24×32 Å

Foldseek 3Di:
DDPVLVVVLVVLVVVVCVVLAVQFPDKDWDDWDADPVVQWIWTWIDTPVPWIKIWIARSVVSDTPDIGTPDDPDDPDDPPPDDGDPPDDDDDPDD